Protein AF-A0A1I3ZAX5-F1 (afdb_monomer_lite)

Radius of gyration: 15.4 Å; chains: 1; bounding box: 47×19×34 Å

InterPro domains:
  IPR015064 Sporulation inhibitor A [PF08970] (4-40)
  IPR036916 Sporulation inhibitor A superfamily [G3DSA:1.10.287.1100] (6-38)
  IPR036916 Sporulation inhibitor A superfamily [SSF100985] (4-41)

pLDDT: mean 85.28, std 17.27, range [41.03, 98.5]

Foldseek 3Di:
DVLLVDDLVRLVVVLVVCVVVVHDPVVNVVSVVNNVVVVVVPPPPPDDDDDD

Structure (mmCIF, N/CA/C/O backbone):
data_AF-A0A1I3ZAX5-F1
#
_entry.id   AF-A0A1I3ZAX5-F1
#
loop_
_atom_site.group_PDB
_atom_site.id
_atom_site.type_symbol
_atom_site.label_atom_id
_atom_site.label_alt_id
_atom_site.label_comp_id
_atom_site.label_asym_id
_atom_site.label_entity_id
_atom_site.label_seq_id
_atom_site.pdbx_PDB_ins_code
_atom_site.Cartn_x
_atom_site.Cartn_y
_atom_site.Cartn_z
_atom_site.occupancy
_at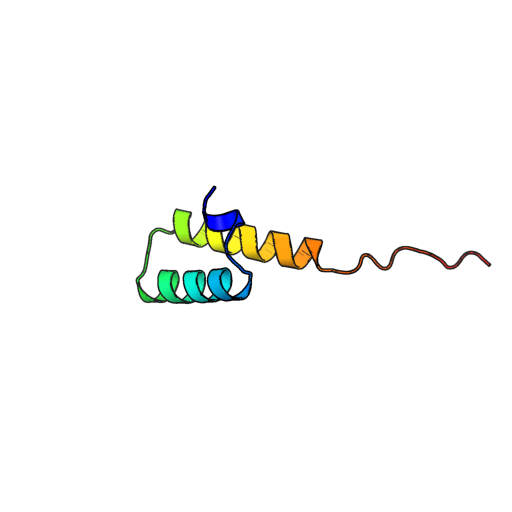om_site.B_iso_or_equiv
_atom_site.auth_seq_id
_atom_site.auth_comp_id
_atom_site.auth_asym_id
_atom_site.auth_atom_id
_atom_site.pdbx_PDB_model_num
ATOM 1 N N . MET A 1 1 ? 1.653 -14.398 -1.667 1.00 58.47 1 MET A N 1
ATOM 2 C CA . MET A 1 1 ? 0.665 -13.708 -0.794 1.00 58.47 1 MET A CA 1
ATOM 3 C C . MET A 1 1 ? -0.219 -12.842 -1.695 1.00 58.47 1 MET A C 1
ATOM 5 O O . MET A 1 1 ? 0.313 -12.323 -2.661 1.00 58.47 1 MET A O 1
ATOM 9 N N . ILE A 1 2 ? -1.537 -12.697 -1.473 1.00 76.00 2 ILE A N 1
ATOM 10 C CA . ILE A 1 2 ? -2.453 -12.055 -2.463 1.00 76.00 2 ILE A CA 1
ATOM 11 C C . ILE A 1 2 ? -2.021 -10.621 -2.854 1.00 76.00 2 ILE A C 1
ATOM 13 O O . ILE A 1 2 ? -2.243 -10.204 -3.988 1.00 76.00 2 ILE A O 1
ATOM 17 N N . ILE A 1 3 ? -1.338 -9.906 -1.953 1.00 81.31 3 ILE A N 1
ATOM 18 C CA . ILE A 1 3 ? -0.855 -8.526 -2.142 1.00 81.31 3 ILE A CA 1
ATOM 19 C C . ILE A 1 3 ? 0.126 -8.392 -3.326 1.00 81.31 3 ILE A C 1
ATOM 21 O O . ILE A 1 3 ? 0.075 -7.401 -4.049 1.00 81.31 3 ILE A O 1
ATOM 25 N N . GLU A 1 4 ? 0.964 -9.402 -3.579 1.00 84.12 4 GLU A N 1
ATOM 26 C CA . GLU A 1 4 ? 1.981 -9.381 -4.648 1.00 84.12 4 GLU A CA 1
ATOM 27 C C . GLU A 1 4 ? 1.354 -9.369 -6.052 1.00 84.12 4 GLU A C 1
ATOM 29 O O . GLU A 1 4 ? 1.960 -8.876 -6.999 1.00 84.12 4 GLU A O 1
ATOM 34 N N . ASN A 1 5 ? 0.115 -9.855 -6.181 1.00 89.31 5 ASN A N 1
ATOM 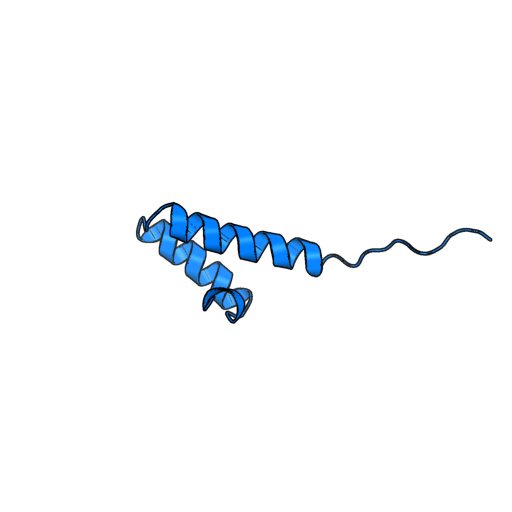35 C CA . ASN A 1 5 ? -0.599 -9.941 -7.456 1.00 89.31 5 ASN A CA 1
ATOM 36 C C . ASN A 1 5 ? -1.420 -8.681 -7.778 1.00 89.31 5 ASN A C 1
ATOM 38 O O . ASN A 1 5 ? -2.025 -8.602 -8.848 1.00 89.31 5 ASN A O 1
ATOM 42 N N . LEU A 1 6 ? -1.485 -7.703 -6.869 1.00 91.50 6 LEU A N 1
ATOM 43 C CA . LEU A 1 6 ? -2.203 -6.453 -7.117 1.00 91.50 6 LEU A CA 1
ATOM 44 C C . LEU A 1 6 ? -1.437 -5.598 -8.133 1.00 91.50 6 LEU A C 1
ATOM 46 O O . LEU A 1 6 ? -0.207 -5.529 -8.095 1.00 91.50 6 LEU A O 1
ATOM 50 N N . SER A 1 7 ? -2.148 -4.893 -9.016 1.00 93.56 7 SER A N 1
ATOM 51 C CA . SER A 1 7 ? -1.522 -3.842 -9.828 1.00 93.56 7 SER A CA 1
ATOM 52 C C . SER A 1 7 ? -0.992 -2.727 -8.920 1.00 93.56 7 SER A C 1
ATOM 54 O O . SER A 1 7 ? -1.519 -2.519 -7.828 1.00 93.56 7 SER A O 1
ATOM 56 N N . SER A 1 8 ? 0.041 -1.993 -9.344 1.00 92.31 8 SER A N 1
ATOM 57 C CA . SER A 1 8 ? 0.630 -0.929 -8.510 1.00 92.31 8 SER A CA 1
ATOM 58 C C . SER A 1 8 ? -0.397 0.148 -8.135 1.00 92.31 8 SER A C 1
ATOM 60 O O . SER A 1 8 ? -0.414 0.605 -6.995 1.00 92.31 8 SER A O 1
ATOM 62 N N . LEU A 1 9 ? -1.321 0.469 -9.050 1.00 94.38 9 LEU A N 1
ATOM 63 C CA . LEU A 1 9 ? -2.436 1.380 -8.778 1.00 94.38 9 LEU A CA 1
ATOM 64 C C . LEU A 1 9 ? -3.372 0.827 -7.693 1.00 94.38 9 LEU A C 1
ATOM 66 O O . LEU A 1 9 ? -3.651 1.510 -6.711 1.00 94.38 9 LEU A O 1
ATOM 70 N N . LEU A 1 10 ? -3.808 -0.430 -7.832 1.00 96.06 10 LEU A N 1
ATOM 71 C CA . LEU A 1 10 ? -4.698 -1.067 -6.862 1.00 96.06 10 LEU A CA 1
ATOM 72 C C . LEU A 1 10 ? -4.024 -1.221 -5.493 1.00 96.06 10 LEU A C 1
ATOM 74 O O . LEU A 1 10 ? -4.681 -1.086 -4.466 1.00 96.06 10 LEU A O 1
ATOM 78 N N . LEU A 1 11 ? -2.714 -1.466 -5.465 1.00 95.75 11 LEU A N 1
ATOM 79 C CA . LEU A 1 11 ? -1.929 -1.565 -4.241 1.00 95.75 11 LEU A CA 1
ATOM 80 C C . LEU A 1 11 ? -1.877 -0.225 -3.485 1.00 95.75 11 LEU A C 1
ATOM 82 O O . LEU A 1 11 ? -2.091 -0.200 -2.272 1.00 95.75 11 LEU A O 1
ATOM 86 N N . GLN A 1 12 ? -1.665 0.890 -4.193 1.00 96.12 12 GLN A N 1
ATOM 87 C CA . GLN A 1 12 ? -1.696 2.229 -3.593 1.00 96.12 12 GLN A CA 1
ATOM 88 C C . GLN A 1 12 ? -3.098 2.622 -3.112 1.00 96.12 12 GLN A C 1
ATOM 90 O O . GLN A 1 12 ? -3.247 3.125 -1.995 1.00 96.12 12 GLN A O 1
ATOM 95 N N . ASP A 1 13 ? -4.133 2.336 -3.904 1.00 97.75 13 ASP A N 1
ATOM 96 C CA . ASP A 1 13 ? -5.521 2.578 -3.501 1.00 97.75 13 ASP A CA 1
ATOM 97 C C . ASP A 1 13 ? -5.914 1.754 -2.272 1.00 97.75 13 ASP A C 1
ATOM 99 O O . ASP A 1 13 ? -6.565 2.265 -1.357 1.00 97.75 13 ASP A O 1
ATOM 103 N N . THR A 1 14 ? -5.459 0.502 -2.208 1.00 96.62 14 THR A N 1
ATOM 104 C CA . THR A 1 14 ? -5.681 -0.378 -1.057 1.00 96.62 14 THR A CA 1
ATOM 105 C C . THR A 1 14 ? -5.011 0.180 0.196 1.00 96.62 14 THR A C 1
ATOM 107 O O . THR A 1 14 ? -5.645 0.215 1.249 1.00 96.62 14 THR A O 1
ATOM 110 N N . LEU A 1 15 ? -3.773 0.683 0.099 1.00 97.50 15 LEU A N 1
ATOM 111 C CA . LEU A 1 15 ? -3.094 1.331 1.227 1.00 97.50 15 LEU A CA 1
ATOM 112 C C . LEU A 1 15 ? -3.857 2.564 1.716 1.00 97.50 15 LEU A C 1
ATOM 114 O O . LEU A 1 15 ? -4.072 2.708 2.919 1.00 97.50 15 LEU A O 1
ATOM 118 N N . ARG A 1 16 ? -4.304 3.432 0.801 1.00 98.31 16 ARG A N 1
ATOM 119 C CA . ARG A 1 16 ? -5.109 4.606 1.163 1.00 98.31 16 ARG A CA 1
ATOM 120 C C . ARG A 1 16 ? -6.366 4.191 1.928 1.00 98.31 16 ARG A C 1
ATOM 122 O O . ARG A 1 16 ? -6.631 4.730 2.999 1.00 98.31 16 ARG A O 1
ATOM 129 N N . LYS A 1 17 ? -7.098 3.195 1.423 1.00 98.38 17 LYS A N 1
ATOM 130 C CA . LYS A 1 17 ? -8.321 2.710 2.072 1.00 98.38 17 LYS A CA 1
ATOM 131 C C . LYS A 1 17 ? -8.049 2.059 3.429 1.00 98.38 17 LYS A C 1
ATOM 133 O O . LYS A 1 17 ? -8.813 2.274 4.364 1.00 98.38 17 LYS A O 1
ATOM 138 N N . ALA A 1 18 ? -6.960 1.303 3.553 1.00 97.81 18 ALA A N 1
ATOM 139 C CA . ALA A 1 18 ? -6.561 0.676 4.809 1.00 97.81 18 ALA A CA 1
ATOM 140 C C . ALA A 1 18 ? -6.257 1.712 5.903 1.00 97.81 18 ALA A C 1
ATOM 142 O O . ALA A 1 18 ? -6.640 1.516 7.054 1.00 97.81 18 ALA A O 1
ATOM 143 N N . LEU A 1 19 ? -5.626 2.833 5.532 1.00 98.12 19 LEU A N 1
ATOM 144 C CA . LEU A 1 19 ? -5.364 3.953 6.439 1.00 98.12 19 LEU A CA 1
ATOM 145 C C . LEU A 1 19 ? -6.654 4.684 6.840 1.00 98.12 19 LEU A C 1
ATOM 147 O O . LEU A 1 19 ? -6.840 4.973 8.019 1.00 98.12 19 LEU A O 1
ATOM 151 N N . GLU A 1 20 ? -7.560 4.947 5.889 1.00 98.44 20 GLU A N 1
ATOM 152 C CA . GLU A 1 20 ? -8.871 5.564 6.166 1.00 98.44 20 GLU A CA 1
ATOM 153 C C . GLU A 1 20 ? -9.705 4.739 7.154 1.00 98.44 20 GLU A C 1
ATOM 155 O O . GLU A 1 20 ? -10.390 5.295 8.009 1.00 98.44 20 GLU A O 1
ATOM 160 N N . LEU A 1 21 ? -9.647 3.413 7.024 1.00 98.50 21 LEU A N 1
ATOM 161 C CA . LEU A 1 21 ? -10.400 2.473 7.852 1.00 98.50 21 LEU A CA 1
ATOM 162 C C . LEU A 1 21 ? -9.685 2.091 9.153 1.00 98.50 21 LEU A C 1
ATOM 164 O O . LEU A 1 21 ? -10.253 1.326 9.926 1.00 98.50 21 LEU A O 1
ATOM 168 N N . GLN A 1 22 ? -8.469 2.598 9.390 1.00 97.88 22 GLN A N 1
ATOM 169 C CA . GLN A 1 22 ? -7.643 2.247 10.550 1.00 97.88 22 GLN A CA 1
ATOM 170 C C . GLN A 1 22 ? -7.496 0.724 10.721 1.00 97.88 22 GLN A C 1
ATOM 172 O O . GLN A 1 22 ? -7.688 0.181 11.808 1.00 97.88 22 GLN A O 1
ATOM 177 N N . LEU A 1 23 ? -7.195 0.027 9.619 1.00 97.62 23 LEU A N 1
ATOM 178 C CA . LEU A 1 23 ? -6.933 -1.413 9.656 1.00 97.62 23 LEU A CA 1
ATOM 179 C C . LEU A 1 23 ? -5.649 -1.723 10.437 1.00 97.62 23 LEU A C 1
ATOM 181 O O . LEU A 1 23 ? -4.854 -0.835 10.735 1.00 97.62 23 LEU A O 1
ATOM 185 N N . GLU A 1 24 ? -5.442 -3.003 10.737 1.00 97.88 24 GLU A N 1
ATOM 186 C CA . GLU A 1 24 ? -4.300 -3.471 11.522 1.00 97.88 24 GLU A CA 1
ATOM 187 C C . GLU A 1 24 ? -2.949 -3.004 10.956 1.00 97.88 24 GLU A C 1
ATOM 189 O O . GLU A 1 24 ? -2.688 -3.071 9.749 1.00 97.88 24 GLU A O 1
ATOM 194 N N . ASP A 1 25 ? -2.056 -2.589 11.858 1.00 96.56 25 ASP A N 1
ATOM 195 C CA . ASP A 1 25 ? -0.730 -2.071 11.512 1.00 96.56 25 ASP A CA 1
ATOM 196 C C . ASP A 1 25 ? 0.107 -3.079 10.718 1.00 96.56 25 ASP A C 1
ATOM 198 O O . ASP A 1 25 ? 0.855 -2.692 9.818 1.00 96.56 25 ASP A O 1
ATOM 202 N N . GLU A 1 26 ? -0.042 -4.376 11.005 1.00 96.75 26 GLU A N 1
ATOM 203 C CA . GLU A 1 26 ? 0.633 -5.442 10.262 1.00 96.75 26 GLU A CA 1
ATOM 204 C C . GLU A 1 26 ? 0.188 -5.463 8.795 1.00 96.75 26 GLU A C 1
ATOM 206 O O . GLU A 1 26 ? 1.018 -5.526 7.885 1.00 96.75 26 GLU A O 1
ATOM 211 N N . PHE A 1 27 ? -1.114 -5.322 8.541 1.00 95.75 27 PHE A N 1
ATOM 212 C CA . PHE A 1 27 ? -1.644 -5.262 7.183 1.00 95.75 27 PHE A CA 1
ATOM 213 C C . PHE A 1 27 ? -1.133 -4.024 6.435 1.00 95.75 27 PHE A C 1
ATOM 215 O O . PHE A 1 27 ? -0.658 -4.122 5.299 1.00 95.75 27 PHE A O 1
ATOM 222 N N . ILE A 1 28 ? -1.147 -2.862 7.092 1.00 97.31 28 ILE A N 1
ATOM 223 C CA . ILE A 1 28 ? -0.612 -1.612 6.537 1.00 97.31 28 ILE A CA 1
ATOM 224 C C . ILE A 1 28 ? 0.891 -1.741 6.242 1.00 97.31 28 ILE A C 1
ATOM 226 O O . ILE A 1 28 ? 1.365 -1.272 5.202 1.00 97.31 28 ILE A O 1
ATOM 230 N N . TYR A 1 29 ? 1.649 -2.383 7.132 1.00 96.88 29 TYR A N 1
ATOM 231 C CA . TYR A 1 29 ? 3.076 -2.633 6.954 1.00 96.88 29 TYR A CA 1
ATOM 232 C C . TYR A 1 29 ? 3.350 -3.481 5.709 1.00 96.88 29 TYR A C 1
ATOM 234 O O . TYR A 1 29 ? 4.217 -3.132 4.905 1.00 96.88 29 TYR A O 1
ATOM 242 N N . LEU A 1 30 ? 2.583 -4.553 5.507 1.00 96.19 30 LEU A N 1
ATOM 243 C CA . LEU A 1 30 ? 2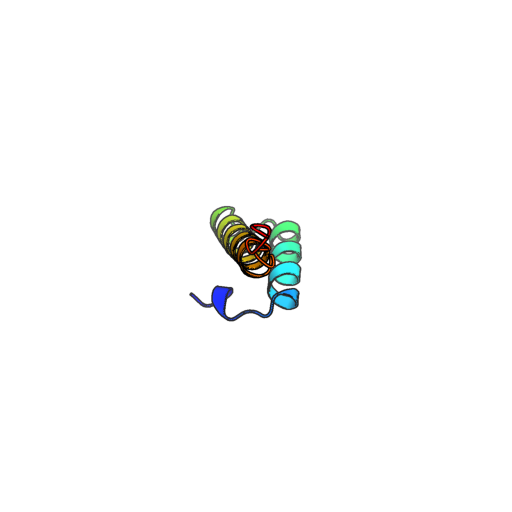.729 -5.439 4.352 1.00 96.19 30 LEU A CA 1
ATOM 244 C C . LEU A 1 30 ? 2.472 -4.709 3.027 1.00 96.19 30 LEU A C 1
ATOM 246 O O . LEU A 1 30 ? 3.238 -4.881 2.078 1.00 96.19 30 LEU A O 1
ATOM 250 N N . LEU A 1 31 ? 1.462 -3.834 2.979 1.00 96.69 31 LEU A N 1
ATOM 251 C CA . LEU A 1 31 ? 1.189 -2.988 1.811 1.00 96.69 31 LEU A CA 1
ATOM 252 C C . LEU A 1 31 ? 2.356 -2.033 1.518 1.00 96.69 31 LEU A C 1
ATOM 254 O O . LEU A 1 31 ? 2.836 -1.969 0.386 1.00 96.69 31 LEU A O 1
ATOM 258 N N . LYS A 1 32 ? 2.862 -1.328 2.538 1.00 96.31 32 LYS A N 1
ATOM 259 C CA . LYS A 1 32 ? 4.005 -0.406 2.393 1.00 96.31 32 LYS A CA 1
ATOM 260 C C . LYS A 1 32 ? 5.273 -1.124 1.937 1.00 96.31 32 LYS A C 1
ATOM 262 O O . LYS A 1 32 ? 6.017 -0.594 1.108 1.00 96.31 32 LYS A O 1
ATOM 267 N N . LYS A 1 33 ? 5.518 -2.325 2.466 1.00 95.94 33 LYS A N 1
ATOM 268 C CA . LYS A 1 33 ? 6.676 -3.152 2.116 1.00 95.94 33 LYS A CA 1
ATOM 269 C C . LYS A 1 33 ? 6.664 -3.521 0.635 1.00 95.94 33 LYS A C 1
ATOM 271 O O . LYS A 1 33 ? 7.687 -3.367 -0.027 1.00 95.94 33 LYS A O 1
ATOM 276 N N . GLU A 1 34 ? 5.521 -3.960 0.116 1.00 95.31 34 GLU A N 1
ATOM 277 C CA . GLU A 1 34 ? 5.391 -4.324 -1.298 1.00 95.31 34 GLU A CA 1
ATOM 278 C C . GLU A 1 34 ? 5.504 -3.101 -2.222 1.00 95.31 34 GLU A C 1
ATOM 280 O O . GL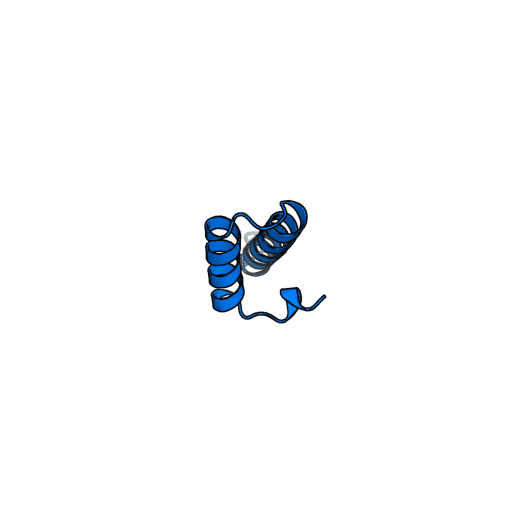U A 1 34 ? 6.200 -3.167 -3.233 1.00 95.31 34 GLU A O 1
ATOM 285 N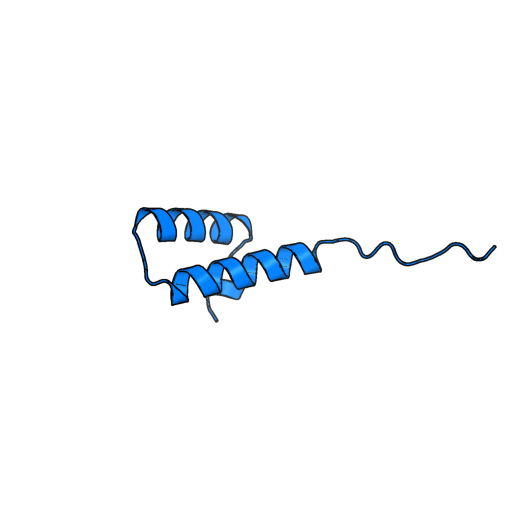 N . ILE A 1 35 ? 4.915 -1.955 -1.855 1.00 95.25 35 ILE A N 1
ATOM 286 C CA . ILE A 1 35 ? 5.073 -0.701 -2.619 1.00 95.25 35 ILE A CA 1
ATOM 287 C C . ILE A 1 35 ? 6.554 -0.315 -2.713 1.00 95.25 35 ILE A C 1
ATOM 289 O O . ILE A 1 35 ? 7.079 -0.114 -3.805 1.00 95.25 35 ILE A O 1
ATOM 293 N N . THR A 1 36 ? 7.249 -0.296 -1.573 1.00 94.81 36 THR A N 1
ATOM 294 C CA . THR A 1 36 ? 8.677 0.056 -1.504 1.00 94.81 36 THR A CA 1
ATOM 295 C C . THR A 1 36 ? 9.539 -0.904 -2.323 1.00 94.81 36 THR A C 1
ATOM 297 O O . THR A 1 36 ? 10.518 -0.495 -2.948 1.00 94.81 36 THR A O 1
ATOM 300 N N . LYS A 1 37 ? 9.204 -2.198 -2.318 1.00 93.69 37 LYS A N 1
ATOM 301 C CA . LYS A 1 37 ? 9.902 -3.206 -3.119 1.00 93.69 37 LYS A CA 1
ATOM 302 C C . LYS A 1 37 ? 9.812 -2.864 -4.610 1.00 93.69 37 LYS A C 1
ATOM 304 O O . LYS A 1 37 ? 10.850 -2.774 -5.258 1.00 93.69 37 LYS A O 1
ATOM 309 N N . ARG A 1 38 ? 8.611 -2.572 -5.119 1.00 91.81 38 ARG A N 1
ATOM 310 C CA . ARG A 1 38 ? 8.395 -2.220 -6.533 1.00 91.81 38 ARG A CA 1
ATOM 311 C C . ARG A 1 38 ? 9.095 -0.931 -6.932 1.00 91.81 38 ARG A C 1
ATOM 313 O O . ARG A 1 38 ? 9.757 -0.900 -7.956 1.00 91.81 38 ARG A O 1
ATOM 320 N N . GLU A 1 39 ? 9.051 0.098 -6.090 1.00 90.31 39 GLU A N 1
ATOM 321 C CA . GLU A 1 39 ? 9.768 1.356 -6.348 1.00 90.31 39 GLU A CA 1
ATOM 322 C C . GLU A 1 39 ? 11.291 1.174 -6.448 1.00 90.31 39 GLU A C 1
ATOM 324 O O . GLU A 1 39 ? 11.977 1.968 -7.093 1.00 90.31 39 GLU A O 1
ATOM 329 N N . ASN A 1 40 ? 11.846 0.148 -5.797 1.00 88.94 40 ASN A N 1
ATOM 330 C CA . ASN A 1 40 ? 13.268 -0.177 -5.889 1.00 88.94 40 ASN A CA 1
ATOM 331 C C . ASN A 1 40 ? 13.595 -1.106 -7.066 1.00 88.94 40 ASN A C 1
ATOM 333 O O . ASN A 1 40 ? 14.699 -1.013 -7.598 1.00 88.94 40 ASN A O 1
ATOM 337 N N . GLU A 1 41 ? 12.658 -1.956 -7.486 1.00 86.25 41 GLU A N 1
ATOM 338 C CA . GLU A 1 41 ? 12.781 -2.810 -8.676 1.00 86.25 41 GLU A CA 1
ATOM 339 C C . GLU A 1 41 ? 12.575 -2.021 -9.984 1.00 86.25 41 GLU A C 1
ATOM 341 O O . GLU A 1 41 ? 13.237 -2.295 -10.981 1.00 86.25 41 GLU A O 1
ATOM 346 N N . GLU A 1 42 ? 11.712 -1.001 -9.975 1.00 72.06 42 GLU A N 1
ATOM 347 C CA . GLU A 1 42 ? 11.412 -0.142 -11.129 1.00 72.06 42 GLU A CA 1
ATOM 348 C C . GLU A 1 42 ? 12.436 0.985 -11.336 1.00 72.06 42 GLU A C 1
ATOM 350 O O . GLU A 1 42 ? 12.416 1.649 -12.373 1.00 72.06 42 GLU A O 1
ATOM 355 N N . LYS A 1 43 ? 13.367 1.210 -10.396 1.00 61.66 43 LYS A N 1
ATOM 356 C CA . LYS A 1 43 ? 14.481 2.139 -10.626 1.00 61.66 43 LYS A CA 1
ATOM 357 C C . LYS A 1 43 ? 15.406 1.540 -11.688 1.00 61.66 43 LYS A C 1
ATOM 359 O O . LYS A 1 43 ? 16.073 0.545 -11.399 1.00 61.66 43 LYS A O 1
ATOM 364 N N . PRO A 1 44 ? 15.529 2.142 -12.889 1.00 56.88 44 PRO A N 1
ATOM 365 C CA . PRO A 1 44 ? 16.540 1.718 -13.840 1.00 56.88 44 PRO A CA 1
ATOM 366 C C . PRO A 1 44 ? 17.901 1.890 -13.173 1.00 56.88 44 PRO A C 1
ATOM 368 O O . PRO A 1 44 ? 18.337 2.998 -12.854 1.00 56.88 44 PRO A O 1
ATOM 371 N N . SER A 1 45 ? 18.562 0.768 -12.916 1.00 56.12 45 SER A N 1
ATOM 372 C CA . SER A 1 45 ? 19.918 0.747 -12.401 1.00 56.12 45 SER A CA 1
ATOM 373 C C . SER A 1 45 ? 20.848 1.230 -13.517 1.00 56.12 45 SER A C 1
ATOM 375 O O . SER A 1 45 ? 21.425 0.428 -14.246 1.00 56.12 45 SER A O 1
ATOM 377 N N . TYR A 1 46 ? 20.981 2.550 -13.684 1.00 53.97 46 TYR A N 1
ATOM 378 C CA . TYR A 1 46 ? 22.005 3.171 -14.527 1.00 53.97 46 TYR A CA 1
ATOM 379 C C . TYR A 1 46 ? 23.380 2.968 -13.871 1.00 53.97 46 TY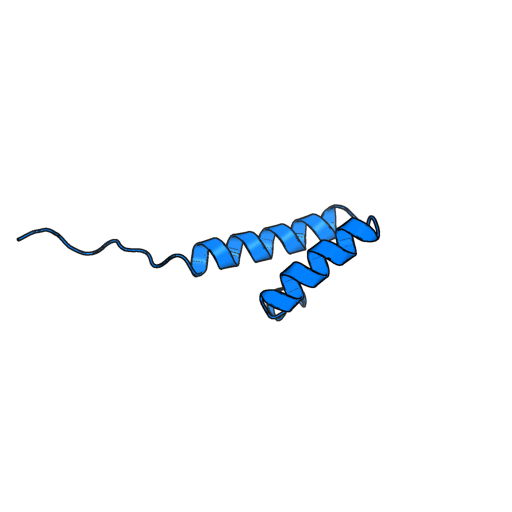R A C 1
ATOM 381 O O . TYR A 1 46 ? 23.979 3.878 -13.304 1.00 53.97 46 TYR A O 1
ATOM 389 N N . LYS A 1 47 ? 23.878 1.734 -13.909 1.00 53.97 47 LYS A N 1
ATOM 390 C CA . LYS A 1 47 ? 25.278 1.395 -13.662 1.00 53.97 47 LYS A CA 1
ATOM 391 C C . LYS A 1 47 ? 25.769 0.601 -14.862 1.00 53.97 47 LYS A C 1
ATOM 393 O O . LYS A 1 47 ? 25.637 -0.612 -14.867 1.00 53.97 47 LYS A O 1
ATOM 398 N N . ASN A 1 48 ? 26.214 1.335 -15.882 1.00 51.47 48 ASN A N 1
ATOM 399 C CA . ASN A 1 48 ? 27.049 0.968 -17.039 1.00 51.47 48 ASN A CA 1
ATOM 400 C C . ASN A 1 48 ? 26.993 2.202 -17.970 1.00 51.47 48 ASN A C 1
ATOM 402 O O . ASN A 1 48 ? 25.900 2.667 -18.262 1.00 51.47 48 ASN A O 1
ATOM 406 N N . SER A 1 49 ? 28.044 2.862 -18.448 1.00 51.88 49 SER A N 1
ATOM 407 C CA . SER A 1 49 ? 29.474 2.586 -18.516 1.00 51.88 49 SER A CA 1
ATOM 408 C C . SER A 1 49 ? 30.165 3.921 -18.825 1.00 51.88 49 SER A C 1
ATOM 410 O O . SER A 1 49 ? 29.772 4.559 -19.794 1.00 51.88 49 SER A O 1
ATOM 412 N N . ILE A 1 50 ? 31.200 4.332 -18.085 1.00 56.44 50 ILE A N 1
ATOM 413 C CA . ILE A 1 50 ? 32.249 5.199 -18.654 1.00 56.44 50 ILE A CA 1
ATOM 414 C C . ILE A 1 50 ? 33.598 4.658 -18.171 1.00 56.44 50 ILE A C 1
ATOM 416 O O . ILE A 1 50 ? 34.103 5.007 -17.107 1.00 56.44 50 ILE A O 1
ATOM 420 N N . HIS A 1 51 ? 34.126 3.710 -18.936 1.00 50.62 51 HIS A N 1
ATOM 421 C CA . HIS A 1 51 ? 35.559 3.551 -19.152 1.00 50.62 51 HIS A CA 1
ATOM 422 C C . HIS A 1 51 ? 35.733 3.575 -20.667 1.00 50.62 51 HIS A C 1
ATOM 424 O O . HIS A 1 51 ? 35.317 2.643 -21.357 1.00 50.62 51 HIS A O 1
ATOM 430 N N . GLY A 1 52 ? 36.264 4.691 -21.148 1.00 41.03 52 GLY A N 1
ATOM 431 C CA . GLY A 1 52 ? 36.669 4.966 -22.517 1.00 41.03 52 GLY A CA 1
ATOM 432 C C . GLY A 1 52 ? 37.666 6.104 -22.460 1.00 41.03 52 GLY A C 1
ATOM 433 O O . GLY A 1 52 ? 37.314 7.114 -21.811 1.00 41.03 52 GLY A O 1
#

Sequence (52 aa):
MIIENLSSLLLQDTLRKALELQLEDEFIYLLKKEITKRENEEKPSYKNSIHG

Secondary structure (DSSP, 8-state):
-GGGGS-HHHHHHHHHHHHHTT--HHHHHHHHHHHHHHHHHSS---------

Organism: Halobacillus dabanensis (NCBI:txid240302)